Protein AF-A0A7S4BE40-F1 (afdb_monomer)

Organism: Chrysotila carterae (NCBI:txid13221)

Radius of gyration: 45.88 Å; Cα contacts (8 Å, |Δi|>4): 1; chains: 1; bounding box: 100×38×124 Å

pLDDT: mean 71.66, std 13.92, range [45.91, 92.31]

Structure (mmCIF, N/CA/C/O backbone):
data_AF-A0A7S4BE40-F1
#
_entry.id   AF-A0A7S4BE40-F1
#
loop_
_atom_site.group_PDB
_atom_site.id
_atom_site.type_symbol
_atom_site.label_atom_id
_atom_site.label_alt_id
_atom_site.label_comp_id
_atom_site.label_asym_id
_atom_site.label_entity_id
_atom_site.label_seq_id
_atom_site.pdbx_PDB_ins_code
_atom_site.Cartn_x
_atom_site.Cartn_y
_atom_site.Cartn_z
_atom_site.occupancy
_atom_site.B_iso_or_equiv
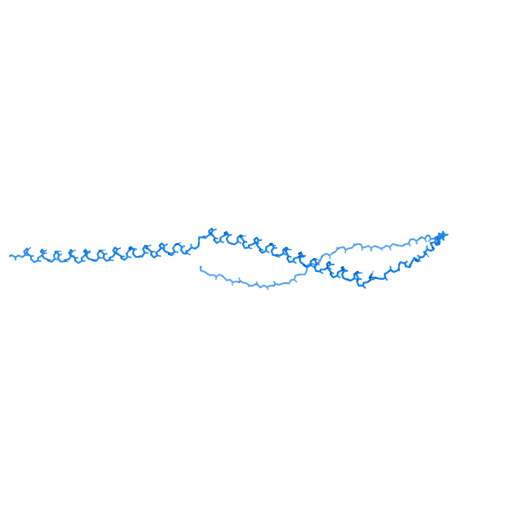_atom_site.auth_seq_id
_atom_site.auth_comp_id
_atom_site.auth_asym_id
_atom_site.auth_atom_id
_atom_site.pdbx_PDB_model_num
ATOM 1 N N . GLY A 1 1 ? -37.041 -0.400 62.766 1.00 49.09 1 GLY A N 1
ATOM 2 C CA . GLY A 1 1 ? -36.949 -1.330 61.634 1.00 49.09 1 GLY A CA 1
ATOM 3 C C . GLY A 1 1 ? -36.536 -0.573 60.399 1.00 49.09 1 GLY A C 1
ATOM 4 O O . GLY A 1 1 ? -37.416 -0.171 59.669 1.00 49.09 1 GLY A O 1
ATOM 5 N N . GLY A 1 2 ? -35.232 -0.349 60.209 1.00 57.16 2 GLY A N 1
ATOM 6 C CA . GLY A 1 2 ? -34.685 0.358 59.039 1.00 57.16 2 GLY A CA 1
ATOM 7 C C . GLY A 1 2 ? -33.759 -0.498 58.167 1.00 57.16 2 GLY A C 1
ATOM 8 O O . GLY A 1 2 ? -33.181 0.009 57.231 1.00 57.16 2 GLY A O 1
ATOM 9 N N . SER A 1 3 ? -33.609 -1.793 58.464 1.00 64.56 3 SER A N 1
ATOM 10 C CA . SER A 1 3 ? -32.620 -2.664 57.805 1.00 64.56 3 SER A CA 1
ATOM 11 C C . SER A 1 3 ? -33.095 -3.277 56.479 1.00 64.56 3 SER A C 1
ATOM 13 O O . SER A 1 3 ? -32.307 -3.957 55.836 1.00 64.56 3 SER A O 1
ATOM 15 N N . GLY A 1 4 ? -34.373 -3.126 56.111 1.00 74.06 4 GLY A N 1
ATOM 16 C CA . GLY A 1 4 ? -34.934 -3.705 54.881 1.00 74.06 4 GLY A CA 1
ATOM 17 C C . GLY A 1 4 ? -34.761 -2.797 53.665 1.00 74.06 4 GLY A C 1
ATOM 18 O O . GLY A 1 4 ? -34.348 -3.267 52.611 1.00 74.06 4 GLY A O 1
ATOM 19 N N . ASP A 1 5 ? -34.999 -1.496 53.845 1.00 75.44 5 ASP A N 1
ATOM 20 C CA . ASP A 1 5 ? -34.944 -0.505 52.763 1.00 75.44 5 ASP A CA 1
ATOM 21 C C . ASP A 1 5 ? -33.506 -0.292 52.254 1.00 75.44 5 ASP A C 1
ATOM 23 O O . ASP A 1 5 ? -33.274 -0.227 51.047 1.00 75.44 5 ASP A O 1
ATOM 27 N N . ASP A 1 6 ? -32.516 -0.288 53.157 1.00 82.00 6 ASP A N 1
ATOM 28 C CA . ASP A 1 6 ? -31.093 -0.201 52.795 1.00 82.00 6 ASP A CA 1
ATOM 29 C C . ASP A 1 6 ? -30.633 -1.414 51.959 1.00 82.00 6 ASP A C 1
ATOM 31 O O . ASP A 1 6 ? -29.816 -1.288 51.042 1.00 82.00 6 ASP A O 1
ATOM 35 N N . ASP A 1 7 ? -31.183 -2.596 52.253 1.00 86.12 7 ASP A N 1
ATOM 36 C CA . ASP A 1 7 ? -30.847 -3.859 51.590 1.00 86.12 7 ASP A CA 1
ATOM 37 C C . ASP A 1 7 ? -31.448 -3.927 50.172 1.00 86.12 7 ASP A C 1
ATOM 39 O O . ASP A 1 7 ? -30.816 -4.427 49.235 1.00 86.12 7 ASP A O 1
ATOM 43 N N . GLU A 1 8 ? -32.651 -3.380 49.984 1.00 88.62 8 GLU A N 1
ATOM 44 C CA . GLU A 1 8 ? -33.287 -3.233 48.669 1.00 88.62 8 GLU A CA 1
ATOM 45 C C . GLU A 1 8 ? -32.572 -2.194 47.794 1.00 88.62 8 GLU A C 1
ATOM 47 O O . GLU A 1 8 ? -32.331 -2.442 46.606 1.00 88.62 8 GLU A O 1
ATOM 52 N N . ASP A 1 9 ? -32.148 -1.072 48.379 1.00 90.56 9 ASP A N 1
ATOM 53 C CA . ASP A 1 9 ? -31.374 -0.038 47.690 1.00 90.56 9 ASP A CA 1
ATOM 54 C C . ASP A 1 9 ? -29.998 -0.546 47.228 1.00 90.56 9 ASP A C 1
ATOM 56 O O . ASP A 1 9 ? -29.575 -0.271 46.098 1.00 90.56 9 ASP A O 1
ATOM 60 N N . LEU A 1 10 ? -29.314 -1.337 48.062 1.00 88.19 10 LEU A N 1
ATOM 61 C CA . LEU A 1 10 ? -28.058 -2.009 47.709 1.00 88.19 10 LEU A CA 1
ATOM 62 C C . LEU A 1 10 ? -28.243 -2.993 46.550 1.00 88.19 10 LEU A C 1
ATOM 64 O O . LEU A 1 10 ? -27.441 -2.998 45.613 1.00 88.19 10 LEU A O 1
ATOM 68 N N . ARG A 1 11 ? -29.315 -3.795 46.570 1.00 90.12 11 ARG A N 1
ATOM 69 C CA . ARG A 1 11 ? -29.629 -4.742 45.485 1.00 90.12 11 ARG A CA 1
ATOM 70 C C . ARG A 1 11 ? -29.949 -4.030 44.176 1.00 90.12 11 ARG A C 1
ATOM 72 O O . ARG A 1 11 ? -29.501 -4.489 43.125 1.00 90.12 11 ARG A O 1
ATOM 79 N N . ARG A 1 12 ? -30.668 -2.904 44.229 1.00 91.50 12 ARG A N 1
ATOM 80 C CA . ARG A 1 12 ? -30.965 -2.083 43.046 1.00 91.50 12 ARG A CA 1
ATOM 81 C C . ARG A 1 12 ? -29.689 -1.511 42.429 1.00 91.50 12 ARG A C 1
ATOM 83 O O . ARG A 1 12 ? -29.456 -1.714 41.241 1.00 91.50 12 ARG A O 1
ATOM 90 N N . ARG A 1 13 ? -28.817 -0.901 43.239 1.00 88.94 13 ARG A N 1
ATOM 91 C CA . ARG A 1 13 ? -27.527 -0.359 42.766 1.00 88.94 13 ARG A CA 1
ATOM 92 C C . ARG A 1 13 ? -26.605 -1.442 42.212 1.00 88.94 13 ARG A C 1
ATOM 94 O O . ARG A 1 13 ? -25.946 -1.236 41.196 1.00 88.94 13 ARG A O 1
ATOM 101 N N . LEU A 1 14 ? -26.565 -2.613 42.848 1.00 91.31 14 LEU A N 1
ATOM 102 C CA . LEU A 1 14 ? -25.811 -3.755 42.329 1.00 91.31 14 LEU A CA 1
ATOM 103 C C . LEU A 1 14 ? -26.356 -4.203 40.966 1.00 91.31 14 LEU A C 1
ATOM 105 O O . LEU A 1 14 ? -25.591 -4.521 40.063 1.00 91.31 14 LEU A O 1
ATOM 109 N N . HIS A 1 15 ? -27.677 -4.210 40.796 1.00 92.31 15 HIS A N 1
ATOM 110 C CA . HIS A 1 15 ? -28.291 -4.575 39.526 1.00 92.31 15 HIS A CA 1
ATOM 111 C C . HIS A 1 15 ? -27.960 -3.573 38.411 1.00 92.31 15 HIS A C 1
ATOM 113 O O . HIS A 1 15 ? -27.557 -3.991 37.327 1.00 92.31 15 HIS A O 1
ATOM 119 N N . GLU A 1 16 ? -28.076 -2.274 38.689 1.00 90.38 16 GLU A N 1
ATOM 120 C CA . GLU A 1 16 ? -27.735 -1.191 37.756 1.00 90.38 16 GLU A CA 1
ATOM 121 C C . GLU A 1 16 ? -26.259 -1.257 37.342 1.00 90.38 16 GLU A C 1
ATOM 123 O O . GLU A 1 16 ? -25.953 -1.341 36.155 1.00 90.38 16 GLU A O 1
ATOM 128 N N . THR A 1 17 ? -25.345 -1.355 38.310 1.00 87.56 17 THR A N 1
ATOM 129 C CA . THR A 1 17 ? -23.898 -1.441 38.034 1.00 87.56 17 THR A CA 1
ATOM 130 C C . THR A 1 17 ? -23.515 -2.692 37.241 1.00 87.56 17 THR A C 1
ATOM 132 O O . THR A 1 17 ? -22.661 -2.629 36.360 1.00 87.56 17 THR A O 1
ATOM 135 N N . VAL A 1 18 ? -24.168 -3.834 37.483 1.00 91.50 18 VAL A N 1
ATOM 136 C CA . VAL A 1 18 ? -23.956 -5.054 36.683 1.00 91.50 18 VAL A CA 1
ATOM 137 C C . VAL A 1 18 ? -24.455 -4.880 35.246 1.00 91.50 18 VAL A C 1
ATOM 139 O O . VAL A 1 18 ? -23.831 -5.398 34.317 1.00 91.50 18 VAL A O 1
ATOM 142 N N . GLN A 1 19 ? -25.564 -4.167 35.031 1.00 89.06 19 GLN A N 1
ATOM 143 C CA . GLN A 1 19 ? -26.037 -3.866 33.677 1.00 89.06 19 GLN A CA 1
ATOM 144 C C . GLN A 1 19 ? -25.090 -2.908 32.946 1.00 89.06 19 GLN A C 1
ATOM 146 O O . GLN A 1 19 ? -24.752 -3.157 31.788 1.00 89.06 19 GLN A O 1
ATOM 151 N N . GLU A 1 20 ? -24.623 -1.862 33.626 1.00 86.75 20 GLU A N 1
ATOM 152 C CA . GLU A 1 20 ? -23.648 -0.909 33.090 1.00 86.75 20 GLU A CA 1
ATOM 153 C C . GLU A 1 20 ? -22.327 -1.594 32.730 1.00 86.75 20 GLU A C 1
ATOM 155 O O . GLU A 1 20 ? -21.795 -1.373 31.641 1.00 86.75 20 GLU A O 1
ATOM 160 N N . LEU A 1 21 ? -21.837 -2.492 33.592 1.00 87.25 21 LEU A N 1
ATOM 161 C CA . LEU A 1 21 ? -20.628 -3.270 33.332 1.00 87.25 21 LEU A CA 1
ATOM 162 C C . LEU A 1 21 ? -20.778 -4.122 32.069 1.00 87.25 21 LEU A C 1
ATOM 164 O O . LEU A 1 21 ? -19.929 -4.058 31.185 1.00 87.25 21 LEU A O 1
ATOM 168 N N . ARG A 1 22 ? -21.890 -4.853 31.928 1.00 89.38 22 ARG A N 1
ATOM 169 C CA . ARG A 1 22 ? -22.156 -5.666 30.727 1.00 89.38 22 ARG A CA 1
ATOM 170 C C . ARG A 1 22 ? -22.255 -4.819 29.460 1.00 89.38 22 ARG A C 1
ATOM 172 O O . ARG A 1 22 ? -21.782 -5.231 28.400 1.00 89.38 22 ARG A O 1
ATOM 179 N N . ALA A 1 23 ? -22.871 -3.641 29.551 1.00 82.75 23 ALA A N 1
ATOM 180 C CA . ALA A 1 23 ? -22.943 -2.706 28.433 1.00 82.75 23 ALA A CA 1
ATOM 181 C C . ALA A 1 23 ? -21.546 -2.194 28.043 1.00 82.75 23 ALA A C 1
ATOM 183 O O . ALA A 1 23 ? -21.218 -2.142 26.856 1.00 82.75 23 ALA A O 1
ATOM 184 N N . SER A 1 24 ? -20.706 -1.881 29.032 1.00 79.50 24 SER A N 1
ATOM 185 C CA . SER A 1 24 ? -19.317 -1.465 28.826 1.00 79.50 24 SER A CA 1
ATOM 186 C C . SER A 1 24 ? -18.464 -2.582 28.211 1.00 79.50 24 SER A C 1
ATOM 188 O O . SER A 1 24 ? -17.765 -2.351 27.226 1.00 79.50 24 SER A O 1
ATOM 190 N N . GLU A 1 25 ? -18.586 -3.819 28.697 1.00 88.56 25 GLU A N 1
ATOM 191 C CA . GLU A 1 25 ? -17.907 -4.992 28.131 1.00 88.56 25 GLU A CA 1
ATOM 192 C C . GLU A 1 25 ? -18.284 -5.210 26.657 1.00 88.56 25 GLU A C 1
ATOM 194 O O . GLU A 1 25 ? -17.415 -5.437 25.810 1.00 88.56 25 GLU A O 1
ATOM 199 N N . ALA A 1 26 ? -19.569 -5.067 26.315 1.00 85.75 26 ALA A N 1
ATOM 200 C CA . ALA A 1 26 ? -20.035 -5.165 24.933 1.00 85.75 26 ALA A CA 1
ATOM 201 C C . ALA A 1 26 ? -19.448 -4.059 24.034 1.00 85.75 26 ALA A C 1
ATOM 203 O O . ALA A 1 26 ? -19.073 -4.324 22.885 1.00 85.75 26 ALA A O 1
ATOM 204 N N . GLN A 1 27 ? -19.331 -2.832 24.552 1.00 81.25 27 GLN A N 1
ATOM 205 C CA . GLN A 1 27 ? -18.689 -1.720 23.847 1.00 81.25 27 GLN A CA 1
ATOM 206 C C . GLN A 1 27 ? -17.188 -1.965 23.648 1.00 81.25 27 GLN A C 1
ATOM 208 O O . GLN A 1 27 ? -16.692 -1.783 22.535 1.00 81.25 27 GLN A O 1
ATOM 213 N N . CYS A 1 28 ? -16.482 -2.462 24.667 1.00 86.19 28 CYS A N 1
ATOM 214 C CA . CYS A 1 28 ? -15.071 -2.842 24.568 1.00 86.19 28 CYS A CA 1
ATOM 215 C C . CYS A 1 28 ? -14.840 -3.911 23.492 1.00 86.19 28 CYS A C 1
ATOM 217 O O . CYS A 1 28 ? -13.983 -3.735 22.628 1.00 86.19 28 CYS A O 1
ATOM 219 N N . MET A 1 29 ? -15.653 -4.969 23.466 1.00 88.62 29 MET A N 1
ATOM 220 C CA . MET A 1 29 ? -15.560 -6.026 22.446 1.00 88.62 29 MET A CA 1
ATOM 221 C C . MET A 1 29 ? -15.881 -5.517 21.031 1.00 88.62 29 MET A C 1
ATOM 223 O O . MET A 1 29 ? -15.379 -6.041 20.035 1.00 88.62 29 MET A O 1
ATOM 227 N N . SER A 1 30 ? -16.752 -4.513 20.907 1.00 87.50 30 SER A N 1
ATOM 228 C CA . SER A 1 30 ? -17.032 -3.848 19.628 1.00 87.50 30 SER A CA 1
ATOM 229 C C . SER A 1 30 ? -15.834 -3.023 19.152 1.00 87.50 30 SER A C 1
ATOM 231 O O . SER A 1 30 ? -15.424 -3.132 17.996 1.00 87.50 30 SER A O 1
ATOM 233 N N . LEU A 1 31 ? -15.224 -2.248 20.052 1.00 85.06 31 LEU A N 1
ATOM 234 C CA . LEU A 1 31 ? -14.037 -1.449 19.751 1.00 85.06 31 LEU A CA 1
ATOM 235 C C . LEU A 1 31 ? -12.838 -2.324 19.386 1.00 85.06 31 LEU A C 1
ATOM 237 O O . LEU A 1 31 ? -12.202 -2.056 18.374 1.00 85.06 31 LEU A O 1
ATOM 241 N N . GLN A 1 32 ? -12.585 -3.404 20.125 1.00 87.56 32 GLN A N 1
ATOM 242 C CA . GLN A 1 32 ? -11.519 -4.359 19.803 1.00 87.56 32 GLN A CA 1
ATOM 243 C C 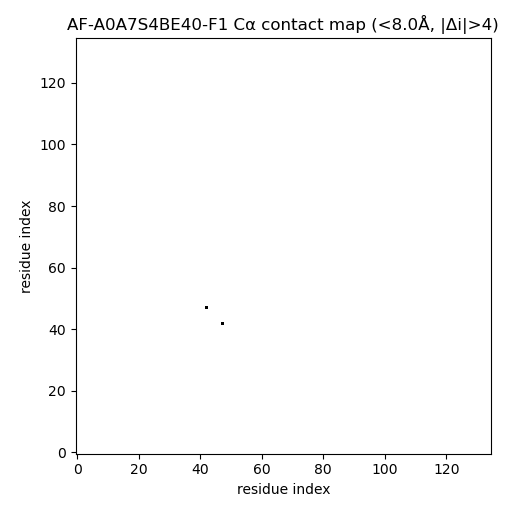. GLN A 1 32 ? -11.682 -4.954 18.400 1.00 87.56 32 GLN A C 1
ATOM 245 O O . GLN A 1 32 ? -10.714 -5.035 17.651 1.00 87.56 32 GLN A O 1
ATOM 250 N N . ARG A 1 33 ? -12.912 -5.304 17.998 1.00 87.44 33 ARG A N 1
ATOM 251 C CA . ARG A 1 33 ? -13.185 -5.780 16.633 1.00 87.44 33 ARG A CA 1
ATOM 252 C C . ARG A 1 33 ? -12.937 -4.709 15.573 1.00 87.44 33 ARG A C 1
ATOM 254 O O . ARG A 1 33 ? -12.432 -5.033 14.505 1.00 87.44 33 ARG A O 1
ATOM 261 N N . ARG A 1 34 ? -13.276 -3.447 15.856 1.00 79.06 34 ARG A N 1
ATOM 262 C CA . ARG A 1 34 ? -13.000 -2.324 14.944 1.00 79.06 34 ARG A CA 1
ATOM 263 C C . ARG A 1 34 ? -11.504 -2.049 14.819 1.00 79.06 34 ARG A C 1
ATOM 265 O O . ARG A 1 34 ? -11.051 -1.802 13.713 1.00 79.06 34 ARG A O 1
ATOM 272 N N . VAL A 1 35 ? -10.756 -2.124 15.918 1.00 80.62 35 VAL A N 1
ATOM 273 C CA . VAL A 1 35 ? -9.291 -1.996 15.908 1.00 80.62 35 VAL A CA 1
ATOM 274 C C . VAL A 1 35 ? -8.670 -3.116 15.079 1.00 80.62 35 VAL A C 1
ATOM 276 O O . VAL A 1 35 ? -7.941 -2.820 14.145 1.00 80.62 35 VAL A O 1
ATOM 279 N N . ALA A 1 36 ? -9.052 -4.373 15.318 1.00 79.31 36 ALA A N 1
ATOM 280 C CA . ALA A 1 36 ? -8.542 -5.506 14.546 1.00 79.31 36 ALA A CA 1
ATOM 281 C C . ALA A 1 36 ? -8.872 -5.410 13.042 1.00 79.31 36 ALA A C 1
ATOM 283 O O . ALA A 1 36 ? -8.065 -5.805 12.206 1.00 79.31 36 ALA A O 1
ATOM 284 N N . ALA A 1 37 ? -10.045 -4.876 12.683 1.00 76.25 37 ALA A N 1
ATOM 285 C CA . ALA A 1 37 ? -10.399 -4.628 11.285 1.00 76.25 37 ALA A CA 1
ATOM 286 C C . ALA A 1 37 ? -9.518 -3.536 10.653 1.00 76.25 37 ALA A C 1
ATOM 288 O O . ALA A 1 37 ? -9.033 -3.714 9.542 1.00 76.25 37 ALA A O 1
ATOM 289 N N . LEU A 1 38 ? -9.267 -2.440 11.375 1.00 72.44 38 LEU A N 1
ATOM 290 C CA . LEU A 1 38 ? -8.404 -1.354 10.905 1.00 72.44 38 LEU A CA 1
ATOM 291 C C . LEU A 1 38 ? -6.932 -1.778 10.804 1.00 72.44 38 LEU A C 1
ATOM 293 O O . LEU A 1 38 ? -6.253 -1.371 9.871 1.00 72.44 38 LEU A O 1
ATOM 297 N N . GLU A 1 39 ? -6.446 -2.613 11.721 1.00 76.06 39 GLU A N 1
ATOM 298 C CA . GLU A 1 39 ? -5.098 -3.193 11.656 1.00 76.06 39 GLU A CA 1
ATOM 299 C C . GLU A 1 39 ? -4.943 -4.165 10.479 1.00 76.06 39 GLU A C 1
ATOM 301 O O . GLU A 1 39 ? -3.872 -4.230 9.889 1.00 76.06 39 GLU A O 1
ATOM 306 N N . ALA A 1 40 ? -6.001 -4.892 10.102 1.00 71.25 40 ALA A N 1
ATOM 307 C CA . ALA A 1 40 ? -5.988 -5.756 8.921 1.00 71.25 40 ALA A CA 1
ATOM 308 C C . ALA A 1 40 ? -6.045 -4.969 7.597 1.00 71.25 40 ALA A C 1
ATOM 310 O O . ALA A 1 40 ? -5.534 -5.439 6.583 1.00 71.25 40 ALA A O 1
ATOM 311 N N . GLU A 1 41 ? -6.686 -3.798 7.592 1.00 66.75 41 GLU A N 1
ATOM 312 C CA . GLU A 1 41 ? -6.738 -2.891 6.435 1.00 66.75 41 GLU A CA 1
ATOM 313 C C . GLU A 1 41 ? -5.481 -2.018 6.307 1.00 66.75 41 GLU A C 1
ATOM 315 O O . GLU A 1 41 ? -5.165 -1.540 5.214 1.00 66.75 41 GLU A O 1
ATOM 320 N N . ALA A 1 42 ? -4.755 -1.801 7.404 1.00 70.81 42 ALA A N 1
ATOM 321 C CA . ALA A 1 42 ? -3.484 -1.102 7.388 1.00 70.81 42 ALA A CA 1
ATOM 322 C C . ALA A 1 42 ? -2.420 -1.983 6.717 1.00 70.81 42 ALA A C 1
ATOM 324 O O . ALA A 1 42 ? -1.930 -2.952 7.291 1.00 70.81 42 ALA A O 1
ATOM 325 N N . VAL A 1 43 ? -2.050 -1.629 5.485 1.00 69.25 43 VAL A N 1
ATOM 326 C CA . VAL A 1 43 ? -0.868 -2.182 4.810 1.00 69.25 43 VAL A CA 1
ATOM 327 C C . VAL A 1 43 ? 0.350 -1.913 5.698 1.00 69.25 43 VAL A C 1
ATOM 329 O O . VAL A 1 43 ? 0.568 -0.768 6.103 1.00 69.25 43 VAL A O 1
ATOM 332 N N . SER A 1 44 ? 1.119 -2.954 6.032 1.00 77.62 44 SER A N 1
ATOM 333 C CA . SER A 1 44 ? 2.287 -2.791 6.904 1.00 77.62 44 SER A CA 1
ATOM 334 C C . SER A 1 44 ? 3.373 -1.968 6.209 1.00 77.62 44 SER A C 1
ATOM 336 O O . SER A 1 44 ? 3.474 -1.968 4.980 1.00 77.62 44 SER A O 1
ATOM 338 N N . GLU A 1 45 ? 4.210 -1.284 6.988 1.00 75.94 45 GLU A N 1
ATOM 339 C CA . GLU A 1 45 ? 5.341 -0.507 6.465 1.00 75.94 45 GLU A CA 1
ATOM 340 C C . GLU A 1 45 ? 6.247 -1.376 5.571 1.00 75.94 45 GLU A C 1
ATOM 342 O O . G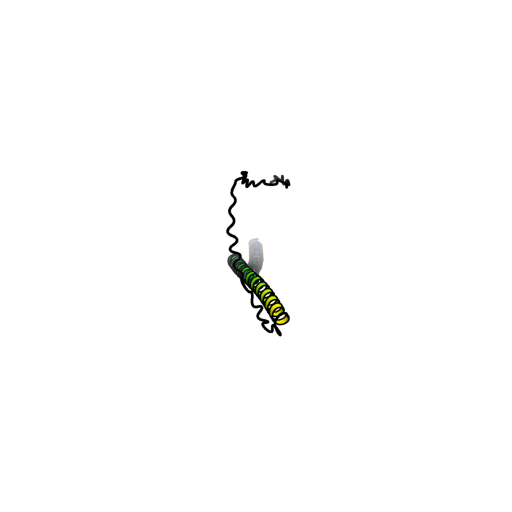LU A 1 45 ? 6.611 -0.962 4.474 1.00 75.94 45 GLU A O 1
ATOM 347 N N . GLU A 1 46 ? 6.481 -2.647 5.930 1.00 76.56 46 GLU A N 1
ATOM 348 C CA . GLU A 1 46 ? 7.272 -3.561 5.093 1.00 76.56 46 GLU A CA 1
ATOM 349 C C . GLU A 1 46 ? 6.572 -3.974 3.788 1.00 76.56 46 GLU A C 1
ATOM 351 O O . GLU A 1 46 ? 7.215 -4.386 2.819 1.00 76.56 46 GLU A O 1
ATOM 356 N N . GLU A 1 47 ? 5.243 -3.963 3.742 1.00 78.19 47 GLU A N 1
ATOM 357 C CA . GLU A 1 47 ? 4.498 -4.207 2.508 1.00 78.19 47 GLU A CA 1
ATOM 358 C C . GLU A 1 47 ? 4.516 -2.977 1.598 1.00 78.19 47 GLU A C 1
ATOM 360 O O . GLU A 1 47 ? 4.714 -3.122 0.391 1.00 78.19 47 GLU A O 1
ATOM 365 N N . VAL A 1 48 ? 4.453 -1.779 2.179 1.00 80.56 48 VAL A N 1
ATOM 366 C CA . VAL A 1 48 ? 4.684 -0.517 1.467 1.00 80.56 48 VAL A CA 1
ATOM 367 C C . VAL A 1 48 ? 6.098 -0.475 0.872 1.00 80.56 48 VAL A C 1
ATOM 369 O O . VAL A 1 48 ? 6.238 -0.248 -0.331 1.00 80.56 48 VAL A O 1
ATOM 372 N N . ASP A 1 49 ? 7.133 -0.799 1.649 1.00 84.69 49 ASP A N 1
ATOM 373 C CA . ASP A 1 49 ? 8.525 -0.837 1.176 1.00 84.69 49 ASP A CA 1
ATOM 374 C C . ASP A 1 49 ? 8.733 -1.849 0.042 1.00 84.69 49 ASP A C 1
ATOM 376 O O . ASP A 1 49 ? 9.397 -1.563 -0.959 1.00 84.69 49 ASP A O 1
ATOM 380 N N . ARG A 1 50 ? 8.121 -3.037 0.147 1.00 79.50 50 ARG A N 1
ATOM 381 C CA . ARG A 1 50 ? 8.166 -4.047 -0.925 1.00 79.50 50 ARG A CA 1
ATOM 382 C C . ARG A 1 50 ? 7.495 -3.560 -2.204 1.00 79.50 50 ARG A C 1
ATOM 384 O O . ARG A 1 50 ? 7.988 -3.860 -3.293 1.00 79.50 50 ARG A O 1
ATOM 391 N N . LEU A 1 51 ? 6.388 -2.828 -2.089 1.00 79.50 51 LEU A N 1
ATOM 392 C CA . LEU A 1 51 ? 5.700 -2.243 -3.237 1.00 79.50 51 LEU A CA 1
ATOM 393 C C . LEU A 1 51 ? 6.531 -1.129 -3.882 1.00 79.50 51 LEU A C 1
ATOM 395 O O . LEU A 1 51 ? 6.619 -1.099 -5.110 1.00 79.50 51 LEU A O 1
ATOM 399 N N . PHE A 1 52 ? 7.193 -0.280 -3.090 1.00 86.88 52 PHE A N 1
ATOM 400 C CA . PHE A 1 52 ? 8.115 0.734 -3.610 1.00 86.88 52 PHE A CA 1
ATOM 401 C C . PHE A 1 52 ? 9.307 0.108 -4.334 1.00 86.88 52 PHE A C 1
ATOM 403 O O . PHE A 1 52 ? 9.568 0.459 -5.482 1.00 86.88 52 PHE A O 1
ATOM 410 N N . TYR A 1 53 ? 9.959 -0.895 -3.742 1.00 87.81 53 TYR A N 1
ATOM 411 C CA . TYR A 1 53 ? 11.055 -1.609 -4.404 1.00 87.81 53 TYR A CA 1
ATOM 412 C C . TYR A 1 53 ? 10.616 -2.259 -5.728 1.00 87.81 53 TYR A C 1
ATOM 414 O O . TYR A 1 53 ? 11.308 -2.186 -6.747 1.00 87.81 53 TYR A O 1
ATOM 422 N N . ALA A 1 54 ? 9.438 -2.892 -5.740 1.00 83.19 54 ALA A N 1
ATOM 423 C CA . ALA A 1 54 ? 8.889 -3.489 -6.953 1.00 83.19 54 ALA A CA 1
ATOM 424 C C . ALA A 1 54 ? 8.575 -2.434 -8.027 1.00 83.19 54 ALA A C 1
ATOM 426 O O . ALA A 1 54 ? 8.773 -2.702 -9.216 1.00 83.19 54 ALA A O 1
ATOM 427 N N . LEU A 1 55 ? 8.104 -1.251 -7.622 1.00 83.19 55 LEU A N 1
ATOM 428 C CA . LEU A 1 55 ? 7.844 -0.127 -8.516 1.00 83.19 55 LEU A CA 1
ATOM 429 C C . LEU A 1 55 ? 9.142 0.390 -9.148 1.00 83.19 55 LEU A C 1
ATOM 431 O O . LEU A 1 55 ? 9.220 0.447 -10.375 1.00 83.19 55 LEU A O 1
ATOM 435 N N . GLU A 1 56 ? 10.175 0.657 -8.348 1.00 88.44 56 GLU A N 1
ATOM 436 C CA . GLU A 1 56 ? 11.482 1.132 -8.829 1.00 88.44 56 GLU A CA 1
ATOM 437 C C . GLU A 1 56 ? 12.093 0.177 -9.866 1.00 88.44 56 GLU A C 1
ATOM 439 O O . GLU A 1 56 ? 12.565 0.595 -10.928 1.00 88.44 56 GLU A O 1
ATOM 444 N N . LEU A 1 57 ? 12.023 -1.135 -9.610 1.00 84.19 57 LEU A N 1
ATOM 445 C CA . LEU A 1 57 ? 12.513 -2.146 -10.549 1.00 84.19 57 LEU A CA 1
ATOM 446 C C . LEU A 1 57 ? 11.747 -2.115 -11.882 1.00 84.19 57 LEU A C 1
ATOM 448 O O . LEU A 1 57 ? 12.334 -2.303 -12.953 1.00 84.19 57 LEU A O 1
ATOM 452 N N . LYS A 1 58 ? 10.428 -1.892 -11.836 1.00 80.75 58 LYS A N 1
ATOM 453 C CA . LYS A 1 58 ? 9.592 -1.805 -13.040 1.00 80.75 58 LYS A CA 1
ATOM 454 C C . LYS A 1 58 ? 9.850 -0.526 -13.824 1.00 80.75 58 LYS A C 1
ATOM 456 O O . LYS A 1 58 ? 9.878 -0.593 -15.052 1.00 80.75 58 LYS A O 1
ATOM 461 N N . GLU A 1 59 ? 10.080 0.595 -13.154 1.00 83.94 59 GLU A N 1
ATOM 462 C CA . GLU A 1 59 ? 10.440 1.860 -13.802 1.00 83.94 59 GLU A CA 1
ATOM 463 C C . GLU A 1 59 ? 11.792 1.764 -14.515 1.00 83.94 59 GLU A C 1
ATOM 465 O O . GLU A 1 59 ? 11.910 2.177 -15.672 1.00 83.94 59 GLU A O 1
ATOM 470 N N . ALA A 1 60 ? 12.785 1.127 -13.887 1.00 82.56 60 ALA A N 1
ATOM 471 C CA . ALA A 1 60 ? 14.079 0.875 -14.517 1.00 82.56 60 ALA A CA 1
ATOM 472 C C . ALA A 1 60 ? 13.945 0.011 -15.786 1.00 82.56 60 ALA A C 1
ATOM 474 O O . ALA A 1 60 ? 14.479 0.365 -16.841 1.00 82.56 60 ALA A O 1
ATOM 475 N N . ALA A 1 61 ? 13.175 -1.080 -15.710 1.00 74.19 61 ALA A N 1
ATOM 476 C CA . ALA A 1 61 ? 12.918 -1.953 -16.857 1.00 74.19 61 ALA A CA 1
ATOM 477 C C . ALA A 1 61 ? 12.137 -1.240 -17.977 1.00 74.19 61 ALA A C 1
ATOM 479 O O . ALA A 1 61 ? 12.407 -1.454 -19.161 1.00 74.19 61 ALA A O 1
ATOM 480 N N . LEU A 1 62 ? 11.184 -0.371 -17.622 1.00 78.94 62 LEU A N 1
ATOM 481 C CA . LEU A 1 62 ? 10.439 0.438 -18.586 1.00 78.94 62 LEU A CA 1
ATOM 482 C C . LEU A 1 62 ? 11.369 1.404 -19.332 1.00 78.94 62 LEU A C 1
ATOM 484 O O . LEU A 1 62 ? 11.291 1.493 -20.558 1.00 78.94 62 LEU A O 1
ATOM 488 N N . ALA A 1 63 ? 12.258 2.092 -18.615 1.00 81.75 63 ALA A N 1
ATOM 489 C CA . ALA A 1 63 ? 13.213 3.024 -19.208 1.00 81.75 63 ALA A CA 1
ATOM 490 C C . ALA A 1 63 ? 14.190 2.317 -20.164 1.00 81.75 63 ALA A C 1
ATOM 492 O O . ALA A 1 63 ? 14.481 2.825 -21.248 1.00 81.75 63 ALA A O 1
ATOM 493 N N . GLU A 1 64 ? 14.673 1.127 -19.802 1.00 81.81 64 GLU A N 1
ATOM 494 C CA . GLU A 1 64 ? 15.518 0.316 -20.683 1.00 81.81 64 GLU A CA 1
ATOM 495 C C . GLU A 1 64 ? 14.771 -0.115 -21.953 1.00 81.81 64 GLU A C 1
ATOM 497 O O . GLU A 1 64 ? 15.284 0.053 -23.062 1.00 81.81 64 GLU A O 1
ATOM 502 N N . ALA A 1 65 ? 13.529 -0.585 -21.813 1.00 74.69 65 ALA A N 1
ATOM 503 C CA . ALA A 1 65 ? 12.696 -0.966 -22.950 1.00 74.69 65 ALA A CA 1
ATOM 504 C C . ALA A 1 65 ? 12.397 0.220 -23.884 1.00 74.69 65 ALA A C 1
ATOM 506 O O . ALA A 1 65 ? 12.372 0.052 -25.104 1.00 74.69 65 ALA A O 1
ATOM 507 N N . GLN A 1 66 ? 12.203 1.424 -23.336 1.00 77.69 66 GLN A N 1
ATOM 508 C CA . GLN A 1 66 ? 12.019 2.643 -24.127 1.00 77.69 66 GLN A CA 1
ATOM 509 C C . GLN A 1 66 ? 13.271 2.985 -24.938 1.00 77.69 66 GLN A C 1
ATOM 511 O O . GLN A 1 66 ? 13.160 3.183 -26.147 1.00 77.69 66 GLN A O 1
ATOM 516 N N . ARG A 1 67 ? 14.462 2.947 -24.324 1.00 86.19 67 ARG A N 1
ATOM 517 C CA . ARG A 1 67 ? 15.727 3.154 -25.055 1.00 86.19 67 ARG A CA 1
ATOM 518 C C . ARG A 1 67 ? 15.930 2.114 -26.155 1.00 86.19 67 ARG A C 1
ATOM 520 O O . ARG A 1 67 ? 16.331 2.461 -27.262 1.00 86.19 67 ARG A O 1
ATOM 527 N N . ALA A 1 68 ? 15.637 0.845 -25.870 1.00 79.94 68 ALA A N 1
ATOM 528 C CA . ALA A 1 68 ? 15.735 -0.221 -26.864 1.00 79.94 68 ALA A CA 1
ATOM 529 C C . ALA A 1 68 ? 14.770 0.007 -28.039 1.00 79.94 68 ALA A C 1
ATOM 531 O O . ALA A 1 68 ? 15.150 -0.178 -29.196 1.00 79.94 68 ALA A O 1
ATOM 532 N N . ARG A 1 69 ? 13.539 0.459 -27.760 1.00 86.00 69 ARG A N 1
ATOM 533 C CA . ARG A 1 69 ? 12.558 0.813 -28.795 1.00 86.00 69 ARG A CA 1
ATOM 534 C C . ARG A 1 69 ? 13.065 1.945 -29.684 1.00 86.00 69 ARG A C 1
ATOM 536 O O . ARG A 1 69 ? 13.000 1.820 -30.901 1.00 86.00 69 ARG A O 1
ATOM 543 N N . GLU A 1 70 ? 13.586 3.015 -29.091 1.00 85.31 70 GLU A N 1
ATOM 544 C CA . GLU A 1 70 ? 14.141 4.161 -29.824 1.00 85.31 70 GLU A CA 1
ATOM 545 C C . GLU A 1 70 ? 15.330 3.752 -30.707 1.00 85.31 70 GLU A C 1
ATOM 547 O O . GLU A 1 70 ? 15.405 4.155 -31.869 1.00 85.31 70 GLU A O 1
ATOM 552 N N . GLY A 1 71 ? 16.218 2.890 -30.198 1.00 81.31 71 GLY A N 1
ATOM 553 C CA . GLY A 1 71 ? 17.320 2.323 -30.980 1.00 81.31 71 GLY A CA 1
ATOM 554 C C . GLY A 1 71 ? 16.832 1.521 -32.189 1.00 81.31 71 GLY A C 1
ATOM 555 O O . GLY A 1 71 ? 17.269 1.761 -33.315 1.00 8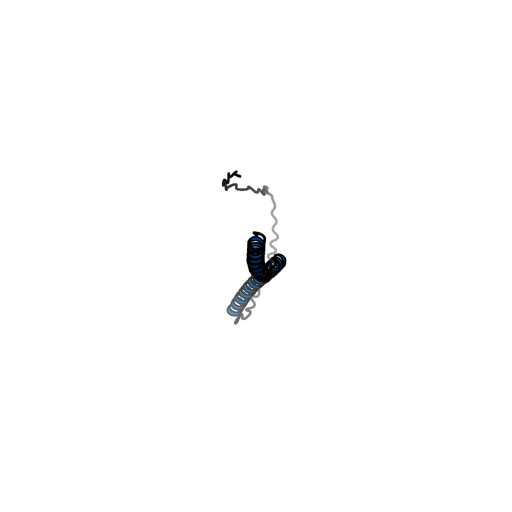1.31 71 GLY A O 1
ATOM 556 N N . LEU A 1 72 ? 15.857 0.632 -31.986 1.00 76.94 72 LEU A N 1
ATOM 557 C CA . LEU A 1 72 ? 15.260 -0.154 -33.071 1.00 76.94 72 LEU A CA 1
ATOM 558 C C . LEU A 1 72 ? 14.522 0.722 -34.094 1.00 76.94 72 LEU A C 1
ATOM 560 O O . LEU A 1 72 ? 14.584 0.459 -35.295 1.00 76.94 72 LEU A O 1
ATOM 564 N N . GLU A 1 73 ? 13.833 1.774 -33.651 1.00 83.44 73 GLU A N 1
ATOM 565 C CA . GLU A 1 73 ? 13.191 2.737 -34.551 1.00 83.44 73 GLU A CA 1
ATOM 566 C C . G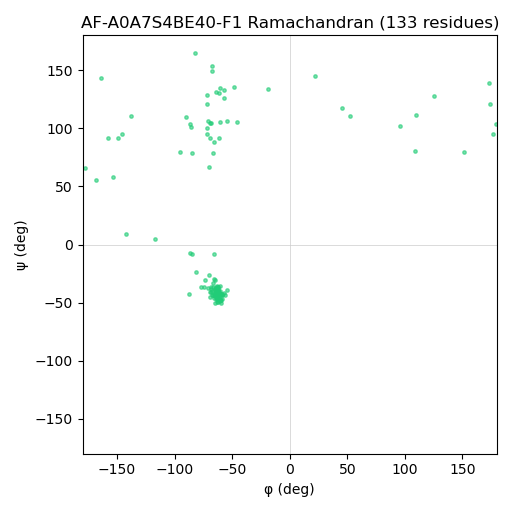LU A 1 73 ? 14.221 3.439 -35.445 1.00 83.44 73 GLU A C 1
ATOM 568 O O . GLU A 1 73 ? 13.992 3.568 -36.654 1.00 83.44 73 GLU A O 1
ATOM 573 N N . ALA A 1 74 ? 15.371 3.831 -34.887 1.00 81.62 74 ALA A N 1
ATOM 574 C CA . ALA A 1 74 ? 16.471 4.411 -35.651 1.00 81.62 74 ALA A CA 1
ATOM 575 C C . ALA A 1 74 ? 17.048 3.411 -36.669 1.00 81.62 74 ALA A C 1
ATOM 577 O O . ALA A 1 74 ? 17.178 3.745 -37.848 1.00 81.62 74 ALA A O 1
ATOM 578 N N . GLU A 1 75 ? 17.307 2.166 -36.259 1.00 83.75 75 GLU A N 1
ATOM 579 C CA . GLU A 1 75 ? 17.796 1.108 -37.156 1.00 83.75 75 GLU A CA 1
ATOM 580 C C . GLU A 1 75 ? 16.831 0.840 -38.317 1.00 83.75 75 GLU A C 1
ATOM 582 O O . GLU A 1 75 ? 17.251 0.746 -39.474 1.00 83.75 75 GLU A O 1
ATOM 587 N N . VAL A 1 76 ? 15.524 0.779 -38.043 1.00 84.62 76 VAL A N 1
ATOM 588 C CA . VAL A 1 76 ? 14.493 0.609 -39.076 1.00 84.62 76 VAL A CA 1
ATOM 589 C C . VAL A 1 76 ? 14.491 1.787 -40.047 1.00 84.62 76 VAL A C 1
ATOM 591 O O . VAL A 1 76 ? 14.368 1.581 -41.258 1.00 84.62 76 VAL A O 1
ATOM 594 N N . GLN A 1 77 ? 14.631 3.021 -39.558 1.00 81.38 77 GLN A N 1
ATOM 595 C CA . GLN A 1 77 ? 14.729 4.196 -40.426 1.00 81.38 77 GLN A CA 1
ATOM 596 C C . GLN A 1 77 ? 15.978 4.136 -41.311 1.00 81.38 77 GLN A C 1
ATOM 598 O O . GLN A 1 77 ? 15.866 4.342 -42.521 1.00 81.38 77 GLN A O 1
ATOM 603 N N . THR A 1 78 ? 17.139 3.787 -40.755 1.00 82.50 78 THR A N 1
ATOM 604 C CA . THR A 1 78 ? 18.380 3.611 -41.522 1.00 82.50 78 THR A CA 1
ATOM 605 C C . THR A 1 78 ? 18.244 2.499 -42.562 1.00 82.50 78 THR A C 1
ATOM 607 O O . THR A 1 78 ? 18.566 2.711 -43.732 1.00 82.50 78 THR A O 1
ATOM 610 N N . ALA A 1 79 ? 17.694 1.340 -42.192 1.00 78.12 79 ALA A N 1
ATOM 611 C CA . ALA A 1 79 ? 17.454 0.230 -43.114 1.00 78.12 79 ALA A CA 1
ATOM 612 C C . ALA A 1 79 ? 16.494 0.623 -44.250 1.00 78.12 79 ALA A C 1
ATOM 614 O O . ALA A 1 79 ? 16.729 0.290 -45.416 1.00 78.12 79 ALA A O 1
ATOM 615 N N . ARG A 1 80 ? 15.439 1.391 -43.942 1.00 77.81 80 ARG A N 1
ATOM 616 C CA . ARG A 1 80 ? 14.520 1.948 -44.948 1.00 77.81 80 ARG A CA 1
ATOM 617 C C . ARG A 1 80 ? 15.221 2.930 -45.879 1.00 77.81 80 ARG A C 1
ATOM 619 O O . ARG A 1 80 ? 15.006 2.849 -47.083 1.00 77.81 80 ARG A O 1
ATOM 626 N N . GLN A 1 81 ? 16.072 3.815 -45.361 1.00 79.88 81 GLN A N 1
ATOM 627 C CA . GLN A 1 81 ? 16.856 4.744 -46.181 1.00 79.88 81 GLN A CA 1
ATOM 628 C C . GLN A 1 81 ? 17.834 4.004 -47.102 1.00 79.88 81 GLN A C 1
ATOM 630 O O . GLN A 1 81 ? 17.918 4.336 -48.281 1.00 79.88 81 GLN A O 1
ATOM 635 N N . LEU A 1 82 ? 18.528 2.975 -46.606 1.00 76.31 82 LEU A N 1
ATOM 636 C CA . LEU A 1 82 ? 19.432 2.143 -47.410 1.00 76.31 82 LEU A CA 1
ATOM 637 C C . LEU A 1 82 ? 18.679 1.367 -48.496 1.00 76.31 82 LEU A C 1
ATOM 639 O O . LEU A 1 82 ? 19.121 1.330 -49.642 1.00 76.31 82 LEU A O 1
ATOM 643 N N . THR A 1 83 ? 17.508 0.819 -48.164 1.00 72.62 83 THR A N 1
ATOM 644 C CA . THR A 1 83 ? 16.639 0.125 -49.128 1.00 72.62 83 THR A CA 1
ATOM 645 C C . THR A 1 83 ? 16.111 1.094 -50.190 1.00 72.62 83 THR A C 1
ATOM 647 O O . THR A 1 83 ? 16.176 0.803 -51.383 1.00 72.62 83 THR A O 1
ATOM 650 N N . ALA A 1 84 ? 15.661 2.285 -49.782 1.00 67.25 84 ALA A N 1
ATOM 651 C CA . ALA A 1 84 ? 15.198 3.337 -50.689 1.00 67.25 84 ALA A CA 1
ATOM 652 C C . ALA A 1 84 ? 16.324 3.897 -51.578 1.00 67.25 84 ALA A C 1
ATOM 654 O O . ALA A 1 84 ? 16.067 4.305 -52.708 1.00 67.25 84 ALA A O 1
ATOM 655 N N . ARG A 1 85 ? 17.575 3.885 -51.097 1.00 61.75 85 ARG A N 1
ATOM 656 C CA . ARG A 1 85 ? 18.769 4.333 -51.833 1.00 61.75 85 ARG A CA 1
ATOM 657 C C . ARG A 1 85 ? 19.401 3.234 -52.704 1.00 61.75 85 ARG A C 1
ATOM 659 O O . ARG A 1 85 ? 20.317 3.538 -53.461 1.00 61.75 85 ARG A O 1
ATOM 666 N N . GLY A 1 86 ? 18.940 1.981 -52.610 1.00 53.72 86 GLY A N 1
ATOM 667 C CA . GLY A 1 86 ? 19.728 0.822 -53.046 1.00 53.72 86 GLY A CA 1
ATOM 668 C C . GLY A 1 86 ? 18.991 -0.335 -53.719 1.00 53.72 86 GLY A C 1
ATOM 669 O O . GLY A 1 86 ? 19.628 -1.347 -53.984 1.00 53.72 86 GLY A O 1
ATOM 670 N N . GLY A 1 87 ? 17.708 -0.212 -54.071 1.00 51.81 87 GLY A N 1
ATOM 671 C CA . GLY A 1 87 ? 17.049 -1.187 -54.959 1.00 51.81 87 GLY A CA 1
ATOM 672 C C . GLY A 1 87 ? 17.606 -1.221 -56.396 1.00 51.81 87 GLY A C 1
ATOM 673 O O . GLY A 1 87 ? 17.233 -2.094 -57.172 1.00 51.81 87 GLY A O 1
ATOM 674 N N . ALA A 1 88 ? 18.490 -0.284 -56.760 1.00 53.97 88 ALA A N 1
ATOM 675 C CA . ALA A 1 88 ? 19.107 -0.185 -58.082 1.00 53.97 88 ALA A CA 1
ATOM 676 C C . ALA A 1 88 ? 20.482 0.509 -58.024 1.00 53.97 88 ALA A C 1
ATOM 678 O O . ALA A 1 88 ? 20.695 1.535 -58.665 1.00 53.97 88 ALA A O 1
ATOM 679 N N . LEU A 1 89 ? 21.433 -0.019 -57.249 1.00 55.84 89 LEU A N 1
ATOM 680 C CA . LEU A 1 89 ? 22.845 0.312 -57.472 1.00 55.84 89 LEU A CA 1
ATOM 681 C C . LEU A 1 89 ? 23.454 -0.772 -58.353 1.00 55.84 89 LEU A C 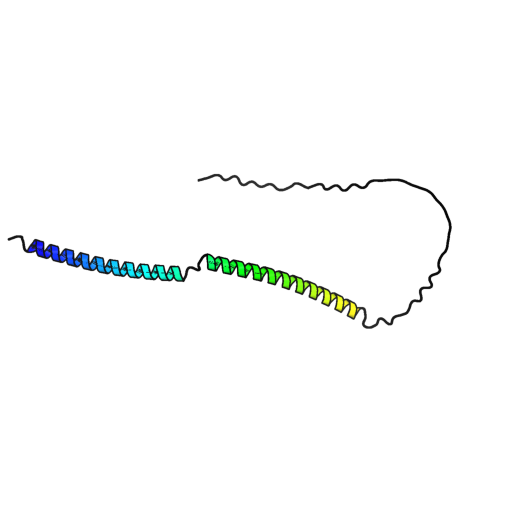1
ATOM 683 O O . LEU A 1 89 ? 24.124 -1.693 -57.893 1.00 55.84 89 LEU A O 1
ATOM 687 N N . GLU A 1 90 ? 23.179 -0.634 -59.649 1.00 54.28 90 GLU A N 1
ATOM 688 C CA . GLU A 1 90 ? 24.085 -1.069 -60.702 1.00 54.28 90 GLU A CA 1
ATOM 689 C C . GLU A 1 90 ? 25.483 -0.570 -60.293 1.00 54.28 90 GLU A C 1
ATOM 691 O O . GLU A 1 90 ? 25.736 0.638 -60.263 1.00 54.28 90 GLU A O 1
ATOM 696 N N . GLN A 1 91 ? 26.355 -1.473 -59.834 1.00 58.09 91 GLN A N 1
ATOM 697 C CA . GLN A 1 91 ? 27.725 -1.123 -59.469 1.00 58.09 91 GLN A CA 1
ATOM 698 C C . GLN A 1 91 ? 28.442 -0.706 -60.751 1.00 58.09 91 GLN A C 1
ATOM 700 O O . GLN A 1 91 ? 29.026 -1.522 -61.461 1.00 58.09 91 GLN A O 1
ATOM 705 N N . LYS A 1 92 ? 28.360 0.580 -61.086 1.00 59.59 92 LYS A N 1
ATOM 706 C CA . LYS A 1 92 ? 29.163 1.167 -62.146 1.00 59.59 92 LYS A CA 1
ATOM 707 C C . LYS A 1 92 ? 30.583 1.240 -61.600 1.00 59.59 92 LYS A C 1
ATOM 709 O O . LYS A 1 92 ? 30.913 2.151 -60.845 1.00 59.59 92 LYS A O 1
ATOM 714 N N . TYR A 1 93 ? 31.384 0.223 -61.908 1.00 60.50 93 TYR A N 1
ATOM 715 C CA . TYR A 1 93 ? 32.810 0.203 -61.606 1.00 60.50 93 TYR A CA 1
ATOM 716 C C . TYR A 1 93 ? 33.441 1.465 -62.201 1.00 60.50 93 TYR A C 1
ATOM 718 O O . TYR A 1 93 ? 33.558 1.599 -63.418 1.00 60.50 93 TYR A O 1
ATOM 726 N N . VAL A 1 94 ? 33.792 2.422 -61.345 1.00 63.97 94 VAL A N 1
ATOM 727 C CA . VAL A 1 94 ? 34.653 3.537 -61.729 1.00 63.97 94 VAL A CA 1
ATOM 728 C C . VAL A 1 94 ? 36.075 3.040 -61.521 1.00 63.97 94 VAL A C 1
ATOM 730 O O . VAL A 1 94 ? 36.529 2.902 -60.388 1.00 63.97 94 VAL A O 1
ATOM 733 N N . GLU A 1 95 ? 36.750 2.699 -62.615 1.00 64.19 95 GLU A N 1
ATOM 734 C CA . GLU A 1 95 ? 38.169 2.357 -62.597 1.00 64.19 95 GLU A CA 1
ATOM 735 C C . GLU A 1 95 ? 38.968 3.624 -62.263 1.00 64.19 95 GLU A C 1
ATOM 737 O O . GLU A 1 95 ? 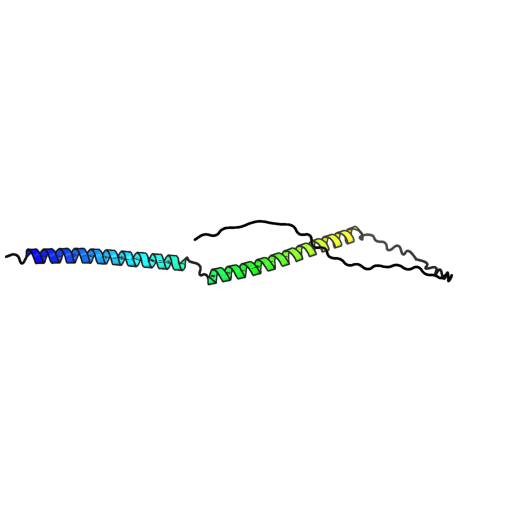39.082 4.551 -63.065 1.00 64.19 95 GLU A O 1
ATOM 742 N N . VAL A 1 96 ? 39.458 3.707 -61.026 1.00 68.81 96 VAL A N 1
ATOM 743 C CA . VAL A 1 96 ? 40.309 4.810 -60.575 1.00 68.81 96 VAL A CA 1
ATOM 744 C C . VAL A 1 96 ? 41.749 4.469 -60.947 1.00 68.81 96 VAL A C 1
ATOM 746 O O . VAL A 1 96 ? 42.410 3.687 -60.264 1.00 68.81 96 VAL A O 1
ATOM 749 N N . HIS A 1 97 ? 42.258 5.059 -62.029 1.00 53.22 97 HIS A N 1
ATOM 750 C CA . HIS A 1 97 ? 43.683 4.994 -62.344 1.00 53.22 97 HIS A CA 1
ATOM 751 C C . HIS A 1 97 ? 44.463 5.872 -61.358 1.00 53.22 97 HIS A C 1
ATOM 753 O O . HIS A 1 97 ? 44.526 7.095 -61.489 1.00 53.22 97 HIS A O 1
ATOM 759 N N . HIS A 1 98 ? 45.071 5.242 -60.351 1.00 62.06 98 HIS A N 1
ATOM 760 C CA . HIS A 1 98 ? 46.056 5.891 -59.494 1.00 62.06 98 HIS A CA 1
ATOM 761 C C . HIS A 1 98 ? 47.334 6.161 -60.294 1.00 62.06 98 HIS A C 1
ATOM 763 O O . HIS A 1 98 ? 48.240 5.332 -60.359 1.00 62.06 98 HIS A O 1
ATOM 769 N N . HIS A 1 99 ? 47.426 7.348 -60.889 1.00 59.53 99 HIS A N 1
ATOM 770 C CA . HIS A 1 99 ? 48.719 7.903 -61.256 1.00 59.53 99 HIS A CA 1
ATOM 771 C C . HIS A 1 99 ? 49.436 8.259 -59.958 1.00 59.53 99 HIS A C 1
ATOM 773 O O . HIS A 1 99 ? 49.085 9.223 -59.279 1.00 59.53 99 HIS A O 1
ATOM 779 N N . ALA A 1 100 ? 50.413 7.435 -59.584 1.00 60.34 100 ALA A N 1
ATOM 780 C CA . ALA A 1 100 ? 51.390 7.803 -58.580 1.00 60.34 100 ALA A CA 1
ATOM 781 C C . ALA A 1 100 ? 52.142 9.033 -59.109 1.00 60.34 100 ALA A C 1
ATOM 783 O O . ALA A 1 100 ? 53.117 8.902 -59.848 1.00 60.34 100 ALA A O 1
ATOM 784 N N . ASN A 1 101 ? 51.660 10.231 -58.767 1.00 57.41 101 ASN A N 1
ATOM 785 C CA . ASN A 1 101 ? 52.427 11.461 -58.893 1.00 57.41 101 ASN A CA 1
ATOM 786 C C . ASN A 1 101 ? 53.583 11.372 -57.894 1.00 57.41 101 ASN A C 1
ATOM 788 O O . ASN A 1 101 ? 53.549 11.950 -56.812 1.00 57.41 101 ASN A O 1
ATOM 792 N N . LEU A 1 102 ? 54.617 10.617 -58.266 1.00 58.28 102 LEU A N 1
ATOM 793 C CA . LEU A 1 102 ? 55.949 10.741 -57.700 1.00 58.28 102 LEU A CA 1
ATOM 794 C C . LEU A 1 102 ? 56.537 12.069 -58.194 1.00 58.28 102 LEU A C 1
ATOM 796 O O . LEU A 1 102 ? 57.485 12.089 -58.973 1.00 58.28 102 LEU A O 1
ATOM 800 N N . SER A 1 103 ? 55.965 13.194 -57.763 1.00 57.09 103 SER A N 1
ATOM 801 C CA . SER A 1 103 ? 56.699 14.453 -57.734 1.00 57.09 103 SER A CA 1
ATOM 802 C C . SER A 1 103 ? 57.463 14.484 -56.417 1.00 57.09 103 SER A C 1
ATOM 804 O O . SER A 1 103 ? 57.042 15.102 -55.441 1.00 57.09 103 SER A O 1
ATOM 806 N N . ALA A 1 104 ? 58.579 13.757 -56.387 1.00 64.62 104 ALA A N 1
ATOM 807 C CA . ALA A 1 104 ? 59.675 14.120 -55.511 1.00 64.62 104 ALA A CA 1
ATOM 808 C C . ALA A 1 104 ? 60.125 15.524 -55.936 1.00 64.62 104 ALA A C 1
ATOM 810 O O . ALA A 1 104 ? 60.710 15.696 -57.003 1.00 64.62 104 ALA A O 1
ATOM 811 N N . SER A 1 105 ? 59.779 16.528 -55.139 1.00 52.09 105 SER A N 1
ATOM 812 C CA . SER A 1 105 ? 60.440 17.825 -55.172 1.00 52.09 105 SER A CA 1
ATOM 813 C C . SER A 1 105 ? 60.463 18.363 -53.751 1.00 52.09 105 SER A C 1
ATOM 815 O O . SER A 1 105 ? 59.483 18.914 -53.260 1.00 52.09 105 SER A O 1
ATOM 817 N N . ASP A 1 106 ? 61.597 18.096 -53.113 1.00 56.81 106 ASP A N 1
ATOM 818 C CA . ASP A 1 106 ? 62.253 18.907 -52.091 1.00 56.81 106 ASP A CA 1
ATOM 819 C C . ASP A 1 106 ? 61.800 20.371 -52.059 1.00 56.81 106 ASP A C 1
ATOM 821 O O . ASP A 1 106 ? 61.775 21.024 -53.109 1.00 56.81 106 ASP A O 1
ATOM 825 N N . SER A 1 107 ? 61.522 20.879 -50.852 1.00 51.50 107 SER A N 1
ATOM 826 C CA . SER A 1 107 ? 61.999 22.176 -50.325 1.00 51.50 107 SER A CA 1
ATOM 827 C C . SER A 1 107 ? 61.392 22.446 -48.937 1.00 51.50 107 SER A C 1
ATOM 829 O O . SER A 1 107 ? 60.244 22.864 -48.815 1.00 51.50 107 SER A O 1
ATOM 831 N N . ASP A 1 108 ? 62.172 22.079 -47.923 1.00 55.84 108 ASP A N 1
ATOM 832 C CA . ASP A 1 108 ? 62.593 22.814 -46.718 1.00 55.84 108 ASP A CA 1
ATOM 833 C C . ASP A 1 108 ? 61.828 24.031 -46.126 1.00 55.84 108 ASP A C 1
ATOM 835 O O . ASP A 1 108 ? 61.388 24.947 -46.817 1.00 55.84 108 ASP A O 1
ATOM 839 N N . GLU A 1 109 ? 61.902 24.044 -44.781 1.00 56.19 109 GLU A N 1
ATOM 840 C CA . GLU A 1 109 ? 62.003 25.166 -43.818 1.00 56.19 109 GLU A CA 1
ATOM 841 C C . GLU A 1 109 ? 60.754 25.760 -43.102 1.00 56.19 109 GLU A C 1
ATOM 843 O O . GLU A 1 109 ? 60.011 26.589 -43.618 1.00 56.19 109 GLU A O 1
ATOM 848 N N . GLU A 1 110 ? 60.622 25.336 -41.830 1.00 55.66 110 GLU A N 1
ATOM 849 C CA . GLU A 1 110 ? 60.418 26.094 -40.571 1.00 55.66 110 GLU A CA 1
ATOM 850 C C . GLU A 1 110 ? 59.379 27.241 -40.485 1.00 55.66 110 GLU A C 1
ATOM 852 O O . GLU A 1 110 ? 59.594 28.346 -40.984 1.00 55.66 110 GLU A O 1
ATOM 857 N N . SER A 1 111 ? 58.354 27.079 -39.629 1.00 55.00 111 SER A N 1
ATOM 858 C CA . SER A 1 111 ? 58.004 28.151 -38.677 1.00 55.00 111 SER A CA 1
ATOM 859 C C . SER A 1 111 ? 57.107 27.725 -37.512 1.00 55.00 111 SER A C 1
ATOM 861 O O . SER A 1 111 ? 56.189 26.920 -37.634 1.00 55.00 111 SER A O 1
ATOM 863 N N . ASP A 1 112 ? 57.444 28.349 -36.394 1.00 54.97 112 ASP A N 1
ATOM 864 C CA . ASP A 1 112 ? 57.138 28.142 -34.984 1.00 54.97 112 ASP A CA 1
ATOM 865 C C . ASP A 1 112 ? 55.774 28.718 -34.529 1.00 54.97 112 ASP A C 1
ATOM 867 O O . ASP A 1 112 ? 55.188 29.583 -35.182 1.00 54.97 112 ASP A O 1
ATOM 871 N N . GLY A 1 113 ? 55.322 28.289 -33.344 1.00 55.72 113 GLY A N 1
ATOM 872 C CA . GLY A 1 113 ? 54.238 28.894 -32.557 1.00 55.72 113 GLY A CA 1
ATOM 873 C C . GLY A 1 113 ? 52.963 28.042 -32.515 1.00 55.72 113 GLY A C 1
ATOM 874 O O . GLY A 1 113 ? 52.267 27.895 -33.508 1.00 55.72 113 GLY A O 1
ATOM 875 N N . GLY A 1 114 ? 52.530 27.437 -31.411 1.00 47.59 114 GLY A N 1
ATOM 876 C CA . GLY A 1 114 ? 52.708 27.791 -30.009 1.00 47.59 114 GLY A CA 1
ATOM 877 C C . GLY A 1 114 ? 51.319 27.886 -29.365 1.00 47.59 114 GLY A C 1
ATOM 878 O O . GLY A 1 114 ? 50.456 28.599 -29.8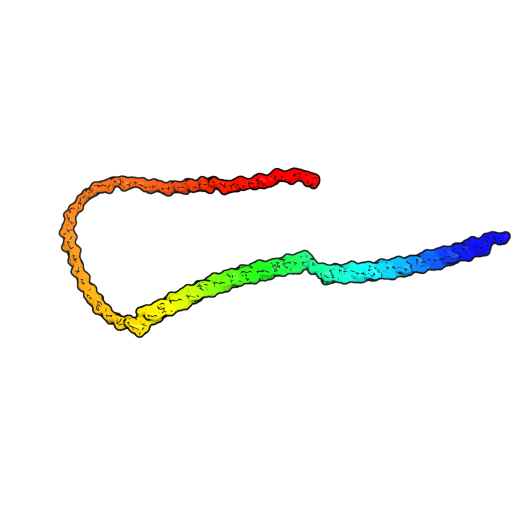65 1.00 47.59 114 GLY A O 1
ATOM 879 N N . GLY A 1 115 ? 51.107 27.185 -28.247 1.00 52.03 115 GLY A N 1
ATOM 880 C CA . GLY A 1 115 ? 50.018 27.497 -27.313 1.00 52.03 115 GLY A CA 1
ATOM 881 C C . GLY A 1 115 ? 48.849 26.514 -27.259 1.00 52.03 115 GLY A C 1
ATOM 882 O O . GLY A 1 115 ? 47.764 26.781 -27.762 1.00 52.03 115 GLY A O 1
ATOM 883 N N . SER A 1 116 ? 49.055 25.417 -26.530 1.00 60.22 116 SER A N 1
ATOM 884 C CA . SER A 1 116 ? 47.988 24.704 -25.824 1.00 60.22 116 SER A CA 1
ATOM 885 C C . SER A 1 116 ? 47.541 25.537 -24.617 1.00 60.22 116 SER A C 1
ATOM 887 O O . SER A 1 116 ? 48.384 25.934 -23.812 1.00 60.22 116 SER A O 1
ATOM 889 N N . ALA A 1 117 ? 46.238 25.783 -24.469 1.00 58.38 117 ALA A N 1
ATOM 890 C CA . ALA A 1 117 ? 45.652 26.256 -23.217 1.00 58.38 117 ALA A CA 1
ATOM 891 C C . ALA A 1 117 ? 44.214 25.740 -23.070 1.00 58.38 117 ALA A C 1
ATOM 893 O O . ALA A 1 117 ? 43.241 26.348 -23.507 1.00 58.38 117 ALA A O 1
ATOM 894 N N . THR A 1 118 ? 44.105 24.583 -22.425 1.00 55.62 118 THR A N 1
ATOM 895 C CA . THR A 1 118 ? 42.917 24.142 -21.694 1.00 55.62 118 THR A CA 1
ATOM 896 C C . THR A 1 118 ? 42.627 25.123 -20.557 1.00 55.62 118 THR A C 1
ATOM 898 O O . THR A 1 118 ? 43.525 25.408 -19.764 1.00 55.62 118 THR A O 1
ATOM 901 N N . GLY A 1 119 ? 41.390 25.598 -20.429 1.00 49.28 119 GLY A N 1
ATOM 902 C CA . GLY A 1 119 ? 40.999 26.481 -19.331 1.00 49.28 119 GLY A CA 1
ATOM 903 C C . GLY A 1 119 ? 39.497 26.464 -19.085 1.00 49.28 119 GLY A C 1
ATOM 904 O O . GLY A 1 119 ? 38.762 27.229 -19.697 1.00 49.28 119 GLY A O 1
ATOM 905 N N . SER A 1 120 ? 39.070 25.579 -18.182 1.00 54.34 120 SER A N 1
ATOM 906 C CA . SER A 1 120 ? 37.770 25.618 -17.511 1.00 54.34 120 SER A CA 1
ATOM 907 C C . SER A 1 120 ? 37.584 26.942 -16.769 1.00 54.34 120 SER A C 1
ATOM 909 O O . SER A 1 120 ? 38.455 27.340 -15.997 1.00 54.34 120 SER A O 1
ATOM 911 N N . GLY A 1 121 ? 36.423 27.569 -16.940 1.00 51.66 121 GLY A N 1
ATOM 912 C CA . GLY A 1 121 ? 35.960 28.699 -16.143 1.00 51.66 121 GLY A CA 1
ATOM 913 C C . GLY A 1 121 ? 34.484 28.502 -15.831 1.00 51.66 121 GLY A C 1
ATOM 914 O O . GLY A 1 121 ? 33.656 28.482 -16.730 1.00 51.66 121 GLY A O 1
ATOM 915 N N . SER A 1 122 ? 34.207 28.245 -14.562 1.00 58.62 122 SER A N 1
ATOM 916 C CA . SER A 1 122 ? 32.909 28.014 -13.938 1.00 58.62 122 SER A CA 1
ATOM 917 C C . SER A 1 122 ? 32.093 29.302 -13.838 1.00 58.62 122 SER A C 1
ATOM 919 O O . SER A 1 122 ? 32.529 30.226 -13.151 1.00 58.62 122 SER A O 1
ATOM 921 N N . ASP A 1 123 ? 30.904 29.320 -14.442 1.00 52.56 123 ASP A N 1
ATOM 922 C CA . ASP A 1 123 ? 29.925 30.387 -14.245 1.00 52.56 123 ASP A CA 1
ATOM 923 C C . ASP A 1 123 ? 28.981 30.062 -13.079 1.00 52.56 123 ASP A C 1
ATOM 925 O O . ASP A 1 123 ? 28.150 29.153 -13.108 1.00 52.56 123 ASP A O 1
ATOM 929 N N . ASP A 1 124 ? 29.212 30.848 -12.035 1.00 57.88 124 ASP A N 1
ATOM 930 C CA . ASP A 1 124 ? 28.347 31.259 -10.937 1.00 57.88 124 ASP A CA 1
ATOM 931 C C . ASP A 1 124 ? 26.976 31.766 -11.419 1.00 57.88 124 ASP A C 1
ATOM 933 O O . ASP A 1 124 ? 26.925 32.557 -12.359 1.00 57.88 124 ASP A O 1
ATOM 937 N N . SER A 1 125 ? 25.881 31.340 -10.766 1.00 53.59 125 SER A N 1
ATOM 938 C CA . SER A 1 125 ? 24.605 32.078 -10.617 1.00 53.59 125 SER A CA 1
ATOM 939 C C . SER A 1 125 ? 23.530 31.214 -9.93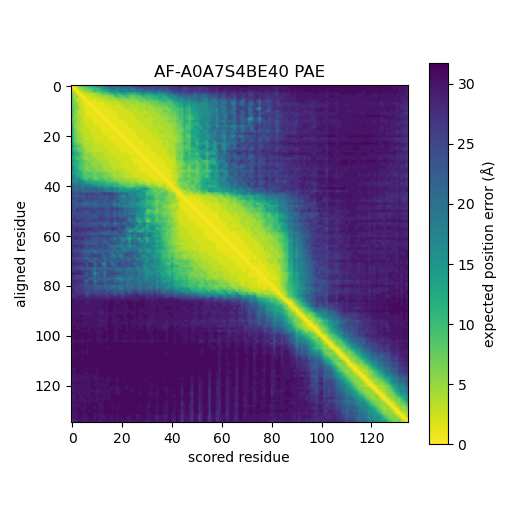9 1.00 53.59 125 SER A C 1
ATOM 941 O O . SER A 1 125 ? 23.099 30.214 -10.511 1.00 53.59 125 SER A O 1
ATOM 943 N N . GLY A 1 126 ? 22.988 31.643 -8.791 1.00 45.91 126 GLY A N 1
ATOM 944 C CA . GLY A 1 126 ? 21.625 31.236 -8.408 1.00 45.91 126 GLY A CA 1
ATOM 945 C C . GLY A 1 126 ? 21.301 31.165 -6.918 1.00 45.91 126 GLY A C 1
ATOM 946 O O . GLY A 1 126 ? 21.240 30.086 -6.343 1.00 45.91 126 GLY A O 1
ATOM 947 N N . ALA A 1 127 ? 21.033 32.321 -6.318 1.00 52.53 127 ALA A N 1
ATOM 948 C CA . ALA A 1 127 ? 20.540 32.510 -4.958 1.00 52.53 127 ALA A CA 1
ATOM 949 C C . ALA A 1 127 ? 19.092 32.013 -4.720 1.00 52.53 127 ALA A C 1
ATOM 951 O O . ALA A 1 127 ? 18.247 32.098 -5.607 1.00 52.53 127 ALA A O 1
ATOM 952 N N . SER A 1 128 ? 18.795 31.573 -3.491 1.00 59.03 128 SER A N 1
ATOM 953 C CA . SER A 1 128 ? 17.560 31.847 -2.710 1.00 59.03 128 SER A CA 1
ATOM 954 C C . SER A 1 128 ? 17.669 31.097 -1.369 1.00 59.03 128 SER A C 1
ATOM 956 O O . SER A 1 128 ? 17.822 29.884 -1.328 1.00 59.03 128 SER A O 1
ATOM 958 N N . GLU A 1 129 ? 17.971 31.780 -0.265 1.00 53.72 129 GLU A N 1
ATOM 959 C CA . GLU A 1 129 ? 17.014 32.359 0.696 1.00 53.72 129 GLU A CA 1
ATOM 960 C C . GLU A 1 129 ? 15.960 31.374 1.227 1.00 53.72 129 GLU A C 1
ATOM 962 O O . GLU A 1 129 ? 15.033 30.973 0.533 1.00 53.72 129 GLU A O 1
ATOM 967 N N . GLY A 1 130 ? 16.090 31.042 2.515 1.00 53.19 130 GLY A N 1
ATOM 968 C CA . GLY A 1 130 ? 15.150 30.216 3.268 1.00 53.19 130 GLY A CA 1
ATOM 969 C C . GLY A 1 130 ? 15.438 30.253 4.767 1.00 53.19 130 GLY A C 1
ATOM 970 O O . GLY A 1 130 ? 15.682 29.226 5.389 1.00 53.19 130 GLY A O 1
ATOM 971 N N . VAL A 1 131 ? 15.474 31.460 5.337 1.00 54.94 131 VAL A N 1
ATOM 972 C CA . VAL A 1 131 ? 15.462 31.703 6.788 1.00 54.94 131 VAL A CA 1
ATOM 973 C C . VAL A 1 131 ? 14.129 31.216 7.360 1.00 54.94 131 VAL A C 1
ATOM 975 O O . VAL A 1 131 ? 13.075 31.591 6.854 1.00 54.94 131 VAL A O 1
ATOM 978 N N . GLY A 1 132 ? 14.153 30.438 8.444 1.00 50.53 132 GLY A N 1
ATOM 979 C CA . GLY A 1 132 ? 12.916 30.015 9.101 1.00 50.53 132 GLY A CA 1
ATOM 980 C C . GLY A 1 132 ? 13.111 29.178 10.356 1.00 50.53 132 GLY A C 1
ATOM 981 O O . GLY A 1 132 ? 12.728 28.017 10.392 1.00 50.53 132 GLY A O 1
ATOM 982 N N . ALA A 1 133 ? 13.685 29.776 11.398 1.00 56.28 133 ALA A N 1
ATOM 983 C CA . ALA A 1 133 ? 13.522 29.293 12.764 1.00 56.28 133 ALA A CA 1
ATOM 984 C C . ALA A 1 133 ? 12.035 29.328 13.162 1.00 56.28 133 ALA A C 1
ATOM 986 O O . ALA A 1 133 ? 11.395 30.356 12.940 1.00 56.28 133 ALA A O 1
ATOM 987 N N . ASN A 1 134 ? 11.507 28.268 13.788 1.00 53.81 134 ASN A N 1
ATOM 988 C CA . ASN A 1 134 ? 10.719 28.374 15.027 1.00 53.81 134 ASN A CA 1
ATOM 989 C C . ASN A 1 134 ? 10.065 27.057 15.482 1.00 53.81 134 ASN A C 1
ATOM 991 O O . ASN A 1 134 ? 9.375 26.410 14.700 1.00 53.81 134 ASN A O 1
ATOM 995 N N . LYS A 1 135 ? 10.141 26.881 16.812 1.00 47.75 135 LYS A N 1
ATOM 996 C CA . LYS A 1 135 ? 9.368 26.030 17.740 1.00 47.75 135 LYS A CA 1
ATOM 997 C C . LYS A 1 135 ? 9.803 24.583 17.917 1.00 47.75 135 LYS A C 1
ATOM 999 O O . LYS A 1 135 ? 9.551 23.757 17.022 1.00 47.75 135 LYS A O 1
#

Foldseek 3Di:
DPVPVVVVVVVVVVVVVVVVVVVVVVVVVVVVVVVVVVVVVDQDPVNVVVVVVVVVVVVVVVVVVVVVVVVVVVVVVVVVVCCVVPPDPPPPDDPDPPPPPPPPDDDDDDDDDDDDDDDDDDDDDDDDDDDDDDD

Secondary structure (DSSP, 8-state):
--TTHHHHHHHHHHHHHHHHHHHHHHHHHHHHHHHHHHHHHS--HHHHHHHHHHHHHHHHHHHHHHHHHHHHHHHHHHHHHHHHHHTT-----------------------------------------------

Mean predicted aligned error: 21.07 Å

Sequence (135 aa):
GGSGDDDEDLRRRLHETVQELRASEAQCMSLQRRVAALEAEAVSEEEVDRLFYALELKEAALAEAQRAREGLEAEVQTARQLTARGGALEQKYVEVHHHANLSASDSDEESDGGGSATGSGSDDSGASEGVGANK

Solvent-accessible surface area (backbone atoms only — not comparable to full-atom values): 8842 Å² total; per-residue (Å²): 141,73,75,62,65,59,52,52,53,51,52,50,52,53,50,53,53,52,50,52,49,53,54,49,51,54,50,51,57,49,48,52,52,51,51,55,50,52,57,71,68,49,77,48,72,72,55,52,51,52,51,51,54,53,48,55,56,49,52,54,53,50,54,50,52,50,54,52,49,54,52,50,52,51,51,51,53,51,52,49,52,49,50,75,71,47,84,76,65,75,81,74,81,74,84,76,82,79,75,81,79,79,72,86,70,89,81,89,84,88,88,86,88,86,83,90,78,92,80,91,78,88,84,85,86,87,90,80,90,81,88,76,89,84,136